Protein AF-A0A349B692-F1 (afdb_monomer_lite)

Radius of gyration: 22.1 Å; chains: 1; bounding box: 43×27×71 Å

Structure (mmCIF, N/CA/C/O backbone):
data_AF-A0A349B692-F1
#
_entry.id   AF-A0A349B692-F1
#
loop_
_atom_site.group_PDB
_atom_site.id
_atom_site.type_symbol
_atom_site.label_atom_id
_atom_site.label_alt_id
_atom_site.label_comp_id
_atom_site.label_asym_id
_atom_site.label_entity_id
_atom_site.label_seq_id
_atom_site.pdbx_PDB_ins_code
_atom_site.Cartn_x
_atom_site.Cartn_y
_atom_site.Cartn_z
_atom_site.occupancy
_atom_site.B_iso_or_equiv
_atom_site.auth_seq_id
_atom_site.auth_comp_id
_atom_site.auth_asym_id
_atom_site.auth_atom_id
_atom_site.pdbx_PDB_model_num
ATOM 1 N N . MET A 1 1 ? 22.675 -15.404 -29.780 1.00 57.06 1 MET A N 1
ATOM 2 C CA . MET A 1 1 ? 21.502 -14.742 -29.157 1.00 57.06 1 MET A CA 1
ATOM 3 C C . MET A 1 1 ? 21.475 -13.277 -29.565 1.00 57.06 1 MET A C 1
ATOM 5 O O . MET A 1 1 ? 22.420 -12.558 -29.254 1.00 57.06 1 MET A O 1
ATOM 9 N N . SER A 1 2 ? 20.458 -12.853 -30.324 1.00 70.12 2 SER A N 1
ATOM 10 C CA . SER A 1 2 ? 20.384 -11.491 -30.871 1.00 70.12 2 SER A CA 1
ATOM 11 C C . SER A 1 2 ? 20.064 -10.458 -29.782 1.00 70.12 2 SER A C 1
ATOM 13 O O . SER A 1 2 ? 19.402 -10.764 -28.793 1.00 70.12 2 SER A O 1
ATOM 15 N N . ARG A 1 3 ? 20.550 -9.221 -29.951 1.00 67.19 3 ARG A N 1
ATOM 16 C CA . ARG A 1 3 ? 20.403 -8.117 -28.978 1.00 67.19 3 ARG A CA 1
ATOM 17 C C . ARG A 1 3 ? 18.936 -7.814 -28.631 1.00 67.19 3 ARG A C 1
ATOM 19 O O . ARG A 1 3 ? 18.650 -7.450 -27.496 1.00 67.19 3 ARG A O 1
ATOM 26 N N . LEU A 1 4 ? 18.021 -8.077 -29.567 1.00 75.81 4 LEU A N 1
ATOM 27 C CA . LEU A 1 4 ? 16.570 -7.993 -29.381 1.00 75.81 4 LEU A CA 1
ATOM 28 C C . LEU A 1 4 ? 16.064 -8.923 -28.263 1.00 75.81 4 LEU A C 1
ATOM 30 O O . LEU A 1 4 ? 15.293 -8.494 -27.413 1.00 75.81 4 LEU A O 1
ATOM 34 N N . HIS A 1 5 ? 16.561 -10.165 -28.200 1.00 77.81 5 HIS A N 1
ATOM 35 C CA . HIS A 1 5 ? 16.164 -11.118 -27.157 1.00 77.81 5 HIS A CA 1
ATOM 36 C C . HIS A 1 5 ? 16.582 -10.644 -25.759 1.00 77.81 5 HIS A C 1
ATOM 38 O O . HIS A 1 5 ? 15.854 -10.859 -24.797 1.00 77.81 5 HIS A O 1
ATOM 44 N N . ARG A 1 6 ? 17.731 -9.959 -25.639 1.00 77.00 6 ARG A N 1
ATOM 45 C CA . ARG A 1 6 ? 18.193 -9.398 -24.358 1.00 77.00 6 ARG A CA 1
ATOM 46 C C . ARG A 1 6 ? 17.335 -8.215 -23.908 1.00 77.00 6 ARG A C 1
ATOM 48 O O . ARG A 1 6 ? 17.011 -8.133 -22.730 1.00 77.00 6 ARG A O 1
ATOM 55 N N . ALA A 1 7 ? 16.949 -7.336 -24.834 1.00 74.81 7 ALA A N 1
ATOM 56 C CA . ALA A 1 7 ? 16.085 -6.195 -24.532 1.00 74.81 7 ALA A CA 1
ATOM 57 C C . ALA A 1 7 ? 14.679 -6.641 -24.093 1.00 74.81 7 ALA A C 1
ATOM 59 O O . ALA A 1 7 ? 14.174 -6.169 -23.079 1.00 74.81 7 ALA A O 1
ATOM 60 N N . VAL A 1 8 ? 14.085 -7.609 -24.802 1.00 79.56 8 VAL A N 1
ATOM 61 C CA . VAL A 1 8 ? 12.774 -8.177 -24.444 1.00 79.56 8 VAL A CA 1
ATOM 62 C C . VAL A 1 8 ? 12.832 -8.891 -23.092 1.00 79.56 8 VAL A C 1
ATOM 64 O O . VAL A 1 8 ? 11.965 -8.672 -22.252 1.00 79.56 8 VAL A O 1
ATOM 67 N N . ALA A 1 9 ? 13.876 -9.686 -22.837 1.00 80.06 9 ALA A N 1
ATOM 68 C CA . ALA A 1 9 ? 14.049 -10.353 -21.547 1.00 80.06 9 ALA A CA 1
ATOM 69 C C . ALA A 1 9 ? 14.189 -9.355 -20.384 1.00 80.06 9 ALA A C 1
ATOM 71 O O . ALA A 1 9 ? 13.587 -9.558 -19.333 1.00 80.06 9 ALA A O 1
ATOM 72 N N . ALA A 1 10 ? 14.933 -8.260 -20.574 1.00 77.50 10 ALA A N 1
ATOM 73 C CA . ALA A 1 10 ? 15.087 -7.219 -19.559 1.00 77.50 10 ALA A CA 1
ATOM 74 C C . ALA A 1 10 ? 13.771 -6.476 -19.279 1.00 77.50 10 ALA A C 1
ATOM 76 O O . ALA A 1 10 ? 13.444 -6.230 -18.120 1.00 77.50 10 ALA A O 1
ATOM 77 N N . ALA A 1 11 ? 12.995 -6.165 -20.321 1.00 77.06 11 ALA A N 1
ATOM 78 C CA . ALA A 1 11 ? 11.687 -5.533 -20.170 1.00 77.06 11 ALA A CA 1
ATOM 79 C C . ALA A 1 11 ? 10.699 -6.443 -19.422 1.00 77.06 11 ALA A C 1
ATOM 81 O O . ALA A 1 11 ? 10.034 -5.994 -18.492 1.00 77.06 11 ALA A O 1
ATOM 82 N N . LEU A 1 12 ? 10.648 -7.732 -19.773 1.00 83.12 12 LEU A N 1
ATOM 83 C CA . LEU A 1 12 ? 9.812 -8.712 -19.075 1.00 83.12 12 LEU A CA 1
ATOM 84 C C . LEU A 1 12 ? 10.226 -8.872 -17.610 1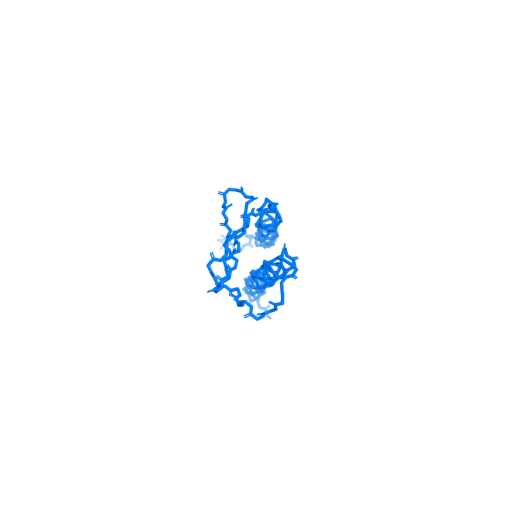.00 83.12 12 LEU A C 1
ATOM 86 O O . LEU A 1 12 ? 9.365 -8.878 -16.734 1.00 83.12 12 LEU A O 1
ATOM 90 N N . LEU A 1 13 ? 11.531 -8.942 -17.330 1.00 82.19 13 LEU A N 1
ATOM 91 C CA . LEU A 1 13 ? 12.041 -9.005 -15.962 1.00 82.19 13 LEU A CA 1
ATOM 92 C C . LEU A 1 13 ? 11.628 -7.765 -15.157 1.00 82.19 13 LEU A C 1
ATOM 94 O O . LEU A 1 13 ? 11.182 -7.902 -14.022 1.00 82.19 13 LEU A O 1
ATOM 98 N N . ALA A 1 14 ? 11.729 -6.569 -15.744 1.00 78.50 14 ALA A N 1
ATOM 99 C CA . ALA A 1 14 ? 11.316 -5.330 -15.091 1.00 78.50 14 ALA A CA 1
ATOM 100 C C . ALA A 1 14 ? 9.818 -5.339 -14.753 1.00 78.50 14 ALA A C 1
ATOM 102 O O . ALA A 1 14 ? 9.453 -5.019 -13.626 1.00 78.50 14 ALA A O 1
ATOM 103 N N . VAL A 1 15 ? 8.962 -5.779 -15.683 1.00 80.69 15 VAL A N 1
ATOM 104 C CA . VAL A 1 15 ? 7.515 -5.905 -15.440 1.00 80.69 15 VAL A CA 1
ATOM 105 C C . VAL A 1 15 ? 7.229 -6.898 -14.314 1.00 80.69 15 VAL A C 1
ATOM 107 O O . VAL A 1 15 ? 6.473 -6.577 -13.401 1.00 80.69 15 VAL A O 1
ATOM 110 N N . VAL A 1 16 ? 7.856 -8.078 -14.330 1.00 85.19 16 VAL A N 1
ATOM 111 C CA . VAL A 1 16 ? 7.669 -9.097 -13.283 1.00 85.19 16 VAL A CA 1
ATOM 112 C C . VAL A 1 16 ? 8.110 -8.572 -11.916 1.00 85.19 16 VAL A C 1
ATOM 114 O O . VAL A 1 16 ? 7.387 -8.742 -10.937 1.00 85.19 16 VAL A O 1
ATOM 117 N N . LEU A 1 17 ? 9.257 -7.892 -11.844 1.00 80.38 17 LEU A N 1
ATOM 118 C CA . LEU A 1 17 ? 9.752 -7.297 -10.603 1.00 80.38 17 LEU A CA 1
ATOM 119 C C . LEU A 1 17 ? 8.842 -6.173 -10.102 1.00 80.38 17 LEU A C 1
ATOM 121 O O . LEU A 1 17 ? 8.591 -6.095 -8.902 1.00 80.38 17 LEU A O 1
ATOM 125 N N . SER A 1 18 ? 8.310 -5.336 -10.996 1.00 78.56 18 SER A N 1
ATOM 126 C CA . SER A 1 18 ? 7.340 -4.302 -10.630 1.00 78.56 18 SER A CA 1
ATOM 127 C C . SER A 1 18 ? 6.056 -4.909 -10.070 1.00 78.56 18 SER A C 1
ATOM 129 O O . SER A 1 18 ? 5.607 -4.479 -9.013 1.00 78.56 18 SER A O 1
ATOM 131 N N . VAL A 1 19 ? 5.504 -5.942 -10.714 1.00 84.19 19 VAL A N 1
ATOM 132 C CA . VAL A 1 19 ? 4.306 -6.637 -10.218 1.00 84.19 19 VAL A CA 1
ATOM 133 C C . VAL A 1 19 ? 4.577 -7.282 -8.860 1.00 84.19 19 VAL A C 1
ATOM 135 O O . VAL A 1 19 ? 3.791 -7.099 -7.934 1.00 84.19 19 VAL A O 1
ATOM 138 N N . ALA A 1 20 ? 5.705 -7.979 -8.701 1.00 84.06 20 ALA A N 1
ATOM 139 C CA . ALA A 1 20 ? 6.084 -8.587 -7.428 1.00 84.06 20 ALA A CA 1
ATOM 140 C C . ALA A 1 20 ? 6.230 -7.537 -6.313 1.00 84.06 20 ALA A C 1
ATOM 142 O O . ALA A 1 20 ? 5.712 -7.731 -5.215 1.00 84.06 20 ALA A O 1
ATOM 143 N N . ALA A 1 21 ? 6.867 -6.398 -6.604 1.00 80.12 21 ALA A N 1
ATOM 144 C CA . ALA A 1 21 ? 6.994 -5.292 -5.661 1.00 80.12 21 ALA A CA 1
ATOM 145 C C . ALA A 1 21 ? 5.626 -4.708 -5.277 1.00 80.12 21 ALA A C 1
ATOM 147 O O . ALA A 1 21 ? 5.383 -4.462 -4.097 1.00 80.12 21 ALA A O 1
ATOM 148 N N . SER A 1 22 ? 4.710 -4.539 -6.237 1.00 81.88 22 SER A N 1
ATOM 149 C CA . SER A 1 22 ? 3.344 -4.083 -5.961 1.00 81.88 22 SER A CA 1
ATOM 150 C C . SER A 1 22 ? 2.565 -5.073 -5.094 1.00 81.88 22 SER A C 1
ATOM 152 O O . SER A 1 22 ? 1.867 -4.647 -4.180 1.00 81.88 22 SER A O 1
ATOM 154 N N . VAL A 1 23 ? 2.704 -6.382 -5.326 1.00 85.06 23 VAL A N 1
ATOM 155 C CA . VAL A 1 23 ? 2.043 -7.409 -4.503 1.00 85.06 23 VAL A CA 1
ATOM 156 C C . VAL A 1 23 ? 2.560 -7.371 -3.068 1.00 85.06 23 VAL A C 1
ATOM 158 O O . VAL A 1 23 ? 1.758 -7.308 -2.142 1.00 85.06 23 VAL A O 1
ATOM 161 N N . VAL A 1 24 ? 3.883 -7.346 -2.871 1.00 85.50 24 VAL A N 1
ATOM 162 C CA . VAL A 1 24 ? 4.482 -7.235 -1.528 1.00 85.50 24 VAL A CA 1
ATOM 163 C C . VAL A 1 24 ? 4.021 -5.954 -0.834 1.00 85.50 24 VAL A C 1
ATOM 165 O O . VAL A 1 24 ? 3.708 -5.977 0.354 1.00 85.50 24 VAL A O 1
ATOM 168 N N . TRP A 1 25 ? 3.925 -4.853 -1.579 1.00 84.06 25 TRP A N 1
ATOM 169 C CA . TRP A 1 25 ? 3.452 -3.574 -1.064 1.00 84.06 25 TRP A CA 1
ATOM 170 C C . TRP A 1 25 ? 1.985 -3.628 -0.600 1.00 84.06 25 TRP A C 1
ATOM 172 O O . TRP A 1 25 ? 1.695 -3.227 0.525 1.00 84.06 25 TRP A O 1
ATOM 182 N N . VAL A 1 26 ? 1.070 -4.174 -1.412 1.00 83.44 26 VAL A N 1
ATOM 183 C CA . VAL A 1 26 ? -0.357 -4.306 -1.051 1.00 83.44 26 VAL A CA 1
ATOM 184 C C . VAL A 1 26 ? -0.547 -5.252 0.135 1.00 83.44 26 VAL A C 1
ATOM 186 O O . VAL A 1 26 ? -1.256 -4.913 1.079 1.00 83.44 26 VAL A O 1
ATOM 189 N N . VAL A 1 27 ? 0.100 -6.421 0.109 1.00 87.25 27 VAL A N 1
ATOM 190 C CA . VAL A 1 27 ? -0.025 -7.428 1.176 1.00 87.25 27 VAL A CA 1
ATOM 191 C C . VAL A 1 27 ? 0.546 -6.897 2.487 1.00 87.25 27 VAL A C 1
ATOM 193 O O . VAL A 1 27 ? -0.104 -7.004 3.523 1.00 87.25 27 VAL A O 1
ATOM 196 N N . GLY A 1 28 ? 1.724 -6.270 2.446 1.00 86.12 28 GLY A N 1
ATOM 197 C CA . GLY A 1 28 ? 2.325 -5.668 3.631 1.00 86.12 28 GLY A CA 1
ATOM 198 C C . GLY A 1 28 ? 1.450 -4.568 4.236 1.00 86.12 28 GLY A C 1
ATOM 199 O O . GLY A 1 28 ? 1.371 -4.464 5.457 1.00 86.12 28 GLY A O 1
ATOM 200 N N . LEU A 1 29 ? 0.772 -3.769 3.400 1.00 85.81 29 LEU A N 1
ATOM 201 C CA . LEU A 1 29 ? -0.056 -2.665 3.879 1.00 85.81 29 LEU A CA 1
ATOM 202 C C . LEU A 1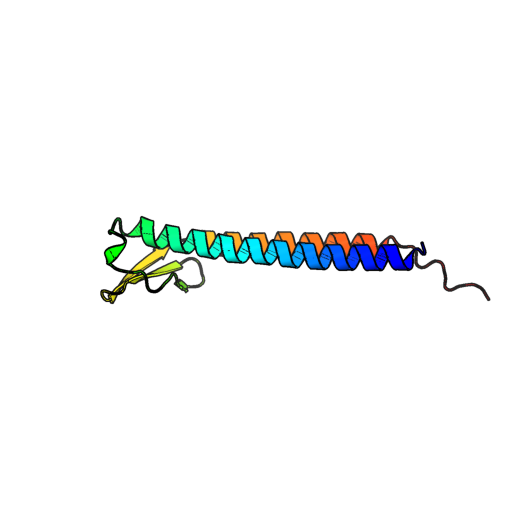 29 ? -1.319 -3.206 4.542 1.00 85.81 29 LEU A C 1
ATOM 204 O O . LEU A 1 29 ? -1.723 -2.699 5.583 1.00 85.81 29 LEU A O 1
ATOM 208 N N . GLY A 1 30 ? -1.908 -4.250 3.954 1.00 84.69 30 GLY A N 1
ATOM 209 C CA . GLY A 1 30 ? -3.032 -4.972 4.541 1.00 84.69 30 GLY A CA 1
ATOM 210 C C . GLY A 1 30 ? -2.686 -5.517 5.924 1.00 84.69 30 GLY A C 1
ATOM 211 O O . GLY A 1 30 ? -3.379 -5.198 6.881 1.00 84.69 30 GLY A O 1
ATOM 212 N N . GLN A 1 31 ? -1.565 -6.234 6.046 1.00 86.56 31 GLN A N 1
ATOM 213 C CA . GLN A 1 31 ? -1.104 -6.794 7.323 1.00 86.56 31 GLN A CA 1
ATOM 214 C C . GLN A 1 31 ? -0.826 -5.707 8.367 1.00 86.56 31 GLN A C 1
ATOM 216 O O . GLN A 1 31 ? -1.266 -5.820 9.505 1.00 86.56 31 GLN A O 1
ATOM 221 N N . TYR A 1 32 ? -0.166 -4.613 7.972 1.00 86.69 32 TYR A N 1
ATOM 222 C CA . TYR A 1 32 ? 0.052 -3.470 8.858 1.00 86.69 32 TYR A CA 1
ATOM 223 C C . TYR A 1 32 ? -1.266 -2.895 9.393 1.00 86.69 32 TYR A C 1
ATOM 225 O O . TYR A 1 32 ? -1.388 -2.618 10.584 1.00 86.69 32 TYR A O 1
ATOM 233 N N . LEU A 1 33 ? -2.252 -2.706 8.515 1.00 86.31 33 LEU A N 1
ATOM 234 C CA . LEU A 1 33 ? -3.548 -2.144 8.879 1.00 86.31 33 LEU A CA 1
ATOM 235 C C . LEU A 1 33 ? -4.382 -3.104 9.742 1.00 86.31 33 LEU A C 1
ATOM 237 O O . LEU A 1 33 ? -5.077 -2.655 10.653 1.00 86.31 33 LEU A O 1
ATOM 241 N N . GLU A 1 34 ? -4.305 -4.408 9.479 1.00 83.44 34 GLU A N 1
ATOM 242 C CA . GLU A 1 34 ? -4.918 -5.441 10.317 1.00 83.44 34 GLU A CA 1
ATOM 243 C C . GLU A 1 34 ? -4.313 -5.419 11.726 1.00 83.44 34 GLU A C 1
ATOM 245 O O . GLU A 1 34 ? -5.047 -5.235 12.700 1.00 83.44 34 GLU A O 1
ATOM 250 N N . ASP A 1 35 ? -2.983 -5.489 11.840 1.00 84.19 35 ASP A N 1
ATOM 251 C CA . ASP A 1 35 ? -2.264 -5.415 13.118 1.00 84.19 35 ASP A CA 1
ATOM 252 C C . ASP A 1 35 ? -2.551 -4.104 13.864 1.00 84.19 35 ASP A C 1
ATOM 254 O O . ASP A 1 35 ? -2.727 -4.090 15.087 1.00 84.19 35 ASP A O 1
ATOM 258 N N . TYR A 1 36 ? -2.655 -2.987 13.140 1.00 83.69 36 TYR A N 1
ATOM 259 C CA . TYR A 1 36 ? -3.018 -1.692 13.710 1.00 83.69 36 TYR A CA 1
ATOM 260 C C . TYR A 1 36 ? -4.412 -1.725 14.351 1.00 83.69 36 TYR A C 1
ATOM 262 O O . TYR A 1 36 ? -4.596 -1.285 15.490 1.00 83.69 36 TYR A O 1
ATOM 270 N N . CYS A 1 37 ? -5.403 -2.289 13.656 1.00 81.69 37 CYS A N 1
ATOM 271 C CA . CYS A 1 37 ? -6.749 -2.415 14.202 1.00 81.69 37 CYS A CA 1
ATOM 272 C C . CYS A 1 37 ? -6.802 -3.372 15.400 1.00 81.69 37 CYS A C 1
ATOM 274 O O . CYS A 1 37 ? -7.512 -3.075 16.361 1.00 81.69 37 CYS A O 1
ATOM 276 N N . PHE A 1 38 ? -6.032 -4.463 15.410 1.00 79.56 38 PHE A N 1
ATOM 277 C CA . PHE A 1 38 ? -5.964 -5.355 16.574 1.00 79.56 38 PHE A CA 1
ATOM 278 C C . PHE A 1 38 ? -5.306 -4.690 17.790 1.00 79.56 38 PHE A C 1
ATOM 280 O O . PHE A 1 38 ? -5.812 -4.781 18.908 1.00 79.56 38 PHE A O 1
ATOM 287 N N . THR A 1 39 ? -4.207 -3.966 17.582 1.00 77.50 39 THR A N 1
ATOM 288 C CA . THR A 1 39 ? -3.445 -3.338 18.675 1.00 77.50 39 THR A CA 1
ATOM 289 C C . THR A 1 39 ? -4.112 -2.089 19.251 1.00 77.50 39 THR A C 1
ATOM 291 O O . THR A 1 39 ? -3.942 -1.802 20.435 1.00 77.50 39 THR A O 1
ATOM 294 N N . SER A 1 40 ? -4.906 -1.357 18.462 1.00 72.50 40 SER A N 1
ATOM 295 C CA . SER A 1 40 ? -5.491 -0.076 18.888 1.00 72.50 40 SER A CA 1
ATOM 296 C C . SER A 1 40 ? -6.544 -0.168 20.001 1.00 72.50 40 SER A C 1
ATOM 298 O O . SER A 1 40 ? -6.741 0.810 20.721 1.00 72.50 40 SER A O 1
ATOM 300 N N . VAL A 1 41 ? -7.214 -1.314 20.168 1.00 64.56 41 VAL A N 1
ATOM 301 C CA . VAL A 1 41 ? -8.325 -1.462 21.134 1.00 64.56 41 VAL A CA 1
ATOM 302 C C . VAL A 1 41 ? -7.933 -2.254 22.372 1.0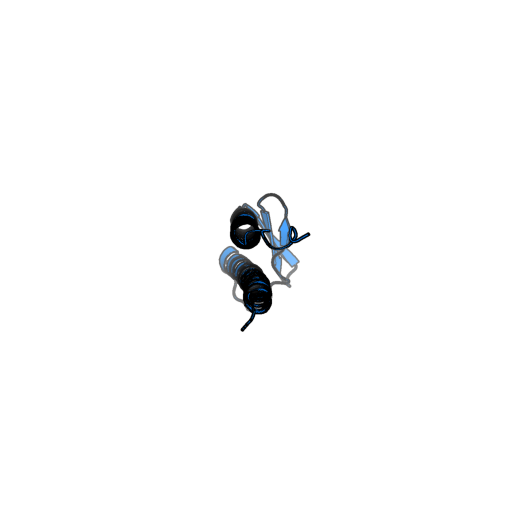0 64.56 41 VAL A C 1
ATOM 304 O O . VAL A 1 41 ? -8.682 -2.263 23.345 1.00 64.56 41 VAL A O 1
ATOM 307 N N . GLY A 1 42 ? -6.798 -2.961 22.336 1.00 60.06 42 GLY A N 1
ATOM 308 C CA . GLY A 1 42 ? -6.440 -3.924 23.380 1.00 60.06 42 GLY A CA 1
ATOM 309 C C . GLY A 1 42 ? -7.550 -4.946 23.666 1.00 60.06 42 GLY A C 1
ATOM 310 O O . GLY A 1 42 ? -7.615 -5.469 24.775 1.00 60.06 42 GLY A O 1
ATOM 311 N N . ARG A 1 43 ? -8.463 -5.172 22.708 1.00 59.03 43 ARG A N 1
ATOM 312 C CA . ARG A 1 43 ? -9.570 -6.123 22.825 1.00 59.03 43 ARG A CA 1
ATOM 313 C C . ARG A 1 43 ? -9.167 -7.451 22.218 1.00 59.03 43 ARG A C 1
ATOM 315 O O . ARG A 1 43 ? -8.547 -7.491 21.157 1.00 59.03 43 ARG A O 1
ATOM 322 N N . ASP A 1 44 ? -9.588 -8.513 22.891 1.00 55.22 44 ASP A N 1
ATOM 323 C CA . ASP A 1 44 ? -9.437 -9.873 22.410 1.00 55.22 44 ASP A CA 1
ATOM 324 C C . ASP A 1 44 ? -10.101 -10.049 21.039 1.00 55.22 44 ASP A C 1
ATOM 326 O O . ASP A 1 44 ? -11.130 -9.448 20.715 1.00 55.22 44 ASP A O 1
ATOM 330 N N . ILE A 1 45 ? -9.475 -10.908 20.237 1.00 54.75 45 ILE A N 1
ATOM 331 C CA . ILE A 1 45 ? -9.765 -11.232 18.830 1.00 54.75 45 ILE A CA 1
ATOM 332 C C . ILE A 1 45 ? -11.243 -11.642 18.611 1.00 54.75 45 ILE A C 1
ATOM 334 O O . ILE A 1 45 ? -11.742 -11.626 17.486 1.00 54.75 45 ILE A O 1
ATOM 338 N N . GLU A 1 46 ? -11.969 -11.948 19.688 1.00 56.00 46 GLU A N 1
ATOM 339 C CA . GLU A 1 46 ? -13.367 -12.381 19.709 1.00 56.00 46 GLU A CA 1
ATOM 340 C C . GLU A 1 46 ? -14.358 -11.367 19.121 1.00 56.00 46 GLU A C 1
ATOM 342 O O . GLU A 1 46 ? -15.389 -11.776 18.592 1.00 56.00 46 GLU A O 1
ATOM 347 N N . ALA A 1 47 ? -14.059 -10.062 19.156 1.00 59.34 47 ALA A N 1
ATOM 348 C CA . ALA A 1 47 ? -14.980 -9.056 18.617 1.00 59.34 47 ALA A CA 1
ATOM 349 C C . ALA A 1 47 ? -15.075 -9.066 17.079 1.00 59.34 47 ALA A C 1
ATOM 351 O O . ALA A 1 47 ? -16.035 -8.513 16.547 1.00 59.34 47 ALA A O 1
ATOM 352 N N . GLY A 1 48 ? -14.113 -9.684 16.376 1.00 61.94 48 GLY A N 1
ATOM 353 C CA . GLY A 1 48 ? -14.074 -9.759 14.913 1.00 61.94 48 GLY A CA 1
ATOM 354 C C . GLY A 1 48 ? -14.027 -8.379 14.243 1.00 61.94 48 GLY A C 1
ATOM 355 O O . GLY A 1 48 ? -15.028 -7.674 14.155 1.00 61.94 48 GLY A O 1
ATOM 356 N N . SER A 1 49 ? -12.865 -7.972 13.735 1.00 72.69 49 SER A N 1
ATOM 357 C CA . SER A 1 49 ? -12.769 -6.764 12.902 1.00 72.69 49 SER A CA 1
ATOM 358 C C . SER A 1 49 ? -13.448 -7.010 11.550 1.00 72.69 49 SER A C 1
ATOM 360 O O . SER A 1 49 ? -13.158 -8.011 10.895 1.00 72.69 49 SER A O 1
ATOM 362 N N . THR A 1 50 ? -14.322 -6.102 11.107 1.00 76.00 50 THR A N 1
ATOM 363 C CA . THR A 1 50 ? -14.854 -6.104 9.729 1.00 76.00 50 THR A CA 1
ATOM 364 C C . THR A 1 50 ? -13.855 -5.540 8.719 1.00 76.00 50 THR A C 1
ATOM 366 O O . THR A 1 50 ? -14.091 -5.610 7.513 1.00 76.00 50 THR A O 1
ATOM 369 N N . GLY A 1 51 ? -12.712 -5.044 9.198 1.00 73.62 51 GLY A N 1
ATOM 370 C CA . GLY A 1 51 ? -11.559 -4.681 8.389 1.00 73.62 51 GLY A CA 1
ATOM 371 C C . GLY A 1 51 ? -11.173 -3.201 8.494 1.00 73.62 51 GLY A C 1
ATOM 372 O O . GLY A 1 51 ? -11.994 -2.340 8.837 1.00 73.62 51 GLY A O 1
ATOM 373 N N . PRO A 1 52 ? -9.904 -2.882 8.194 1.00 84.06 52 PRO A N 1
ATOM 374 C CA . PRO A 1 52 ? -9.403 -1.518 8.231 1.00 84.06 52 PRO A CA 1
ATOM 375 C C . PRO A 1 52 ? -9.929 -0.688 7.055 1.00 84.06 52 PRO A C 1
ATOM 377 O O . PRO A 1 52 ? -9.855 -1.094 5.897 1.00 84.06 52 PRO A O 1
ATOM 380 N N . HIS A 1 53 ? -10.388 0.525 7.348 1.00 86.75 53 HIS A N 1
ATOM 381 C CA . HIS A 1 53 ? -10.786 1.524 6.364 1.00 86.75 53 HIS A CA 1
ATOM 382 C C . HIS A 1 53 ? -9.844 2.725 6.437 1.00 86.75 53 HIS A C 1
ATOM 384 O O . HIS A 1 53 ? -9.651 3.327 7.493 1.00 86.75 53 HIS A O 1
ATOM 390 N N . VAL A 1 54 ? -9.248 3.092 5.304 1.00 85.00 54 VAL A N 1
ATOM 391 C CA . VAL A 1 54 ? -8.353 4.252 5.218 1.00 85.00 54 VAL A CA 1
ATOM 392 C C . VAL A 1 54 ? -9.156 5.473 4.780 1.00 85.00 54 VAL A C 1
ATOM 394 O O . VAL A 1 54 ? -9.562 5.591 3.626 1.00 85.00 54 VAL A O 1
ATOM 397 N N . ASP A 1 55 ? -9.345 6.407 5.706 1.00 86.88 55 ASP A N 1
ATOM 398 C CA . ASP A 1 55 ? -9.943 7.713 5.458 1.00 86.88 55 ASP A CA 1
ATOM 399 C C . ASP A 1 55 ? -8.836 8.696 5.039 1.00 86.88 55 ASP A C 1
ATOM 401 O O . ASP A 1 55 ? -8.079 9.225 5.863 1.00 86.88 55 ASP A O 1
ATOM 405 N N . TRP A 1 56 ? -8.723 8.952 3.735 1.00 78.25 56 TRP A N 1
ATOM 406 C CA . TRP A 1 56 ? -7.766 9.930 3.210 1.00 78.25 56 TRP A CA 1
ATOM 407 C C . TRP A 1 56 ? -8.166 11.367 3.609 1.00 78.25 56 TRP A C 1
ATOM 409 O O . TRP A 1 56 ? -9.334 11.723 3.439 1.00 78.25 56 TRP A O 1
ATOM 419 N N . PRO A 1 57 ? -7.238 12.247 4.047 1.00 75.00 57 PRO A N 1
ATOM 420 C CA . PRO A 1 57 ? -5.847 12.017 4.451 1.00 75.00 57 PRO A CA 1
ATOM 421 C C . PRO A 1 57 ? -5.668 11.604 5.914 1.00 75.00 57 PRO A C 1
ATOM 423 O O . PRO A 1 57 ? -6.060 12.324 6.831 1.00 75.00 57 PRO A O 1
ATOM 426 N N . GLY A 1 58 ? -4.908 10.528 6.129 1.00 82.56 58 GLY A N 1
ATOM 427 C CA . GLY A 1 58 ? -4.210 10.299 7.396 1.00 82.56 58 GLY A CA 1
ATOM 428 C C . GLY A 1 58 ? -5.072 9.810 8.553 1.00 82.56 58 GLY A C 1
ATOM 429 O O . GLY A 1 58 ? -4.713 10.037 9.710 1.00 82.56 58 GLY A O 1
ATOM 430 N N . HIS A 1 59 ? -6.207 9.181 8.266 1.00 87.00 59 HIS A N 1
ATOM 431 C CA . HIS A 1 59 ? -7.011 8.512 9.272 1.00 87.00 59 HIS A CA 1
ATOM 432 C C . HIS A 1 59 ? -7.197 7.040 8.924 1.00 87.00 59 HIS A C 1
ATOM 434 O O . HIS A 1 59 ? -7.440 6.685 7.773 1.00 87.00 59 HIS A O 1
ATOM 440 N N . VAL A 1 60 ? -7.114 6.196 9.946 1.00 88.00 60 VAL A N 1
ATOM 441 C CA . VAL A 1 60 ? -7.478 4.784 9.867 1.00 88.00 60 VAL A CA 1
ATOM 442 C C . VAL A 1 60 ? -8.682 4.582 10.770 1.00 88.00 60 VAL A C 1
ATOM 444 O O . VAL A 1 60 ? -8.690 5.001 11.932 1.00 88.00 60 VAL A O 1
ATOM 447 N N . ARG A 1 61 ? -9.723 3.992 10.196 1.00 88.56 61 ARG A N 1
ATOM 448 C CA . ARG A 1 61 ? -10.963 3.632 10.860 1.00 88.56 61 ARG A CA 1
ATOM 449 C C . ARG A 1 61 ? -11.043 2.115 10.948 1.00 88.56 61 ARG A C 1
ATOM 451 O O . ARG A 1 61 ? -10.888 1.433 9.942 1.00 88.56 61 ARG A O 1
ATOM 458 N N . CYS A 1 62 ? -11.293 1.608 12.143 1.00 87.31 62 CYS A N 1
ATOM 459 C CA . CYS A 1 62 ? -11.494 0.191 12.405 1.00 87.31 62 CYS A CA 1
ATOM 460 C C . CYS A 1 62 ? -12.935 -0.008 12.868 1.00 87.31 62 CYS A C 1
ATOM 462 O O . CYS A 1 62 ? -13.370 0.642 13.824 1.00 87.31 62 CYS A O 1
ATOM 464 N N . GLU A 1 63 ? -13.662 -0.876 12.174 1.00 87.25 63 GLU A N 1
ATOM 465 C CA . GLU A 1 63 ? -15.021 -1.284 12.524 1.00 87.25 63 GLU A CA 1
ATOM 466 C C . GLU A 1 63 ? -14.981 -2.716 13.072 1.00 87.25 63 GLU A C 1
ATOM 468 O O . GLU A 1 63 ? -14.242 -3.568 12.571 1.00 87.25 63 GLU A O 1
ATOM 473 N N . TYR A 1 64 ? -15.741 -2.966 14.136 1.00 83.12 64 TYR A N 1
ATOM 474 C CA . TYR A 1 64 ? -15.805 -4.261 14.817 1.00 83.12 64 TYR A CA 1
ATOM 475 C C . TYR A 1 64 ? -17.224 -4.826 14.745 1.00 83.12 64 TYR A C 1
ATOM 477 O O . TYR A 1 64 ? -18.197 -4.079 14.617 1.00 83.12 64 TYR A O 1
ATOM 485 N N . GLY A 1 65 ? -17.357 -6.151 14.849 1.00 80.69 65 GLY A N 1
ATOM 486 C CA . GLY A 1 65 ? -18.634 -6.858 14.719 1.00 80.69 65 GLY A CA 1
ATOM 487 C C . GLY A 1 65 ? -19.694 -6.470 15.756 1.00 80.69 65 GLY A C 1
ATOM 488 O O . GLY A 1 65 ? -20.881 -6.690 15.532 1.00 80.69 65 GLY A O 1
ATOM 489 N N . ASP A 1 66 ? -19.290 -5.842 16.861 1.00 82.62 66 ASP A N 1
ATOM 490 C CA . ASP A 1 66 ? -20.187 -5.293 17.883 1.00 82.62 66 ASP A CA 1
ATOM 491 C C . ASP A 1 66 ? -20.705 -3.874 17.562 1.00 82.62 66 ASP A C 1
ATOM 493 O O . ASP A 1 66 ? -21.432 -3.283 18.361 1.00 82.62 66 ASP A O 1
ATOM 497 N N . GLY A 1 67 ? -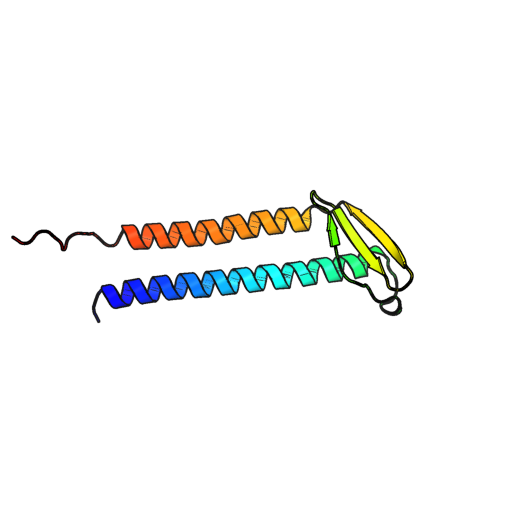20.337 -3.315 16.404 1.00 81.38 67 GLY A N 1
ATOM 498 C CA . GLY A 1 67 ? -20.686 -1.959 15.976 1.00 81.38 67 GLY A CA 1
ATOM 499 C C . GLY A 1 67 ? -19.760 -0.867 16.520 1.00 81.38 67 GLY A C 1
ATOM 500 O O . GLY A 1 67 ? -19.953 0.310 16.207 1.00 81.38 67 GLY A O 1
ATOM 501 N N . THR A 1 68 ? -18.737 -1.216 17.307 1.00 83.31 68 THR A N 1
ATOM 502 C CA . THR A 1 68 ? -17.727 -0.252 17.754 1.00 83.31 68 THR A CA 1
ATOM 503 C C . THR A 1 68 ? -16.940 0.263 16.550 1.00 83.31 68 THR A C 1
ATOM 505 O O . THR A 1 68 ? -16.510 -0.506 15.694 1.00 83.31 68 THR A O 1
ATOM 508 N N . THR A 1 69 ? -16.725 1.578 16.489 1.00 86.00 69 THR A N 1
ATOM 509 C CA . THR A 1 69 ? -15.882 2.214 15.469 1.00 86.00 69 THR A CA 1
ATOM 510 C C . THR A 1 69 ? -14.811 3.056 16.144 1.00 86.00 69 THR A C 1
ATOM 512 O O . THR A 1 69 ? -15.126 3.947 16.933 1.00 86.00 69 THR A O 1
ATOM 515 N N . ILE A 1 70 ? -13.547 2.805 15.812 1.00 84.69 70 ILE A N 1
ATOM 516 C CA . ILE A 1 70 ? -12.408 3.587 16.303 1.00 84.69 70 ILE A CA 1
ATOM 517 C C . ILE A 1 70 ? -11.763 4.288 15.125 1.00 84.69 70 ILE A C 1
ATOM 519 O O . ILE A 1 70 ? -11.499 3.677 14.095 1.00 84.69 70 ILE A O 1
ATOM 523 N N . ARG A 1 71 ? -11.508 5.587 15.281 1.00 87.94 71 ARG A N 1
ATOM 524 C CA . ARG A 1 71 ? -10.842 6.402 14.272 1.00 87.94 71 ARG A CA 1
ATOM 525 C C . ARG A 1 71 ? -9.608 7.034 14.877 1.00 87.94 71 ARG A C 1
ATOM 527 O O . ARG A 1 71 ? -9.715 7.924 15.717 1.00 87.94 71 ARG A O 1
ATOM 534 N N . ASN A 1 72 ? -8.453 6.628 14.376 1.00 85.44 72 ASN A N 1
ATOM 535 C CA . ASN A 1 72 ? -7.176 7.173 14.794 1.00 85.44 72 ASN A CA 1
ATOM 536 C C . ASN A 1 72 ? -6.520 7.931 13.650 1.00 85.44 72 ASN A C 1
ATOM 538 O O . ASN A 1 72 ? -6.782 7.693 12.469 1.00 85.44 72 ASN A O 1
ATOM 542 N N . ARG A 1 73 ? -5.689 8.907 14.009 1.00 87.56 73 ARG A N 1
ATOM 543 C CA . ARG A 1 73 ? -4.845 9.596 13.042 1.00 87.56 73 ARG A CA 1
ATOM 544 C C . ARG A 1 73 ? -3.594 8.757 12.830 1.00 87.56 73 ARG A C 1
ATOM 546 O O . ARG A 1 73 ? -2.828 8.566 13.769 1.00 87.56 73 ARG A O 1
ATOM 553 N N . ASP A 1 74 ? -3.391 8.309 11.602 1.00 85.69 74 ASP A N 1
ATOM 554 C CA . ASP A 1 74 ? -2.212 7.560 11.201 1.00 85.69 74 ASP A CA 1
ATOM 555 C C . ASP A 1 74 ? -1.824 7.918 9.761 1.00 85.69 74 ASP A C 1
ATOM 557 O O . ASP A 1 74 ? -2.628 7.868 8.830 1.00 85.69 74 ASP A O 1
ATOM 561 N N . LEU A 1 75 ? -0.571 8.337 9.600 1.00 85.94 75 LEU A N 1
ATOM 562 C CA . LEU A 1 75 ? 0.010 8.746 8.324 1.00 85.94 75 LEU A CA 1
ATOM 563 C C . LEU A 1 75 ? 0.810 7.617 7.668 1.00 85.94 75 LEU A C 1
ATOM 565 O O . LEU A 1 75 ? 1.244 7.789 6.527 1.00 85.94 75 LEU A O 1
ATOM 569 N N . ALA A 1 76 ? 1.004 6.477 8.339 1.00 85.25 76 ALA A N 1
ATOM 570 C CA . ALA A 1 76 ? 1.743 5.349 7.788 1.00 85.25 76 ALA A CA 1
ATOM 571 C C . ALA A 1 76 ? 1.173 4.850 6.445 1.00 85.25 76 ALA A C 1
ATOM 573 O O . ALA A 1 76 ? 1.975 4.672 5.525 1.00 85.25 76 ALA A O 1
ATOM 574 N N . PRO A 1 77 ? -0.159 4.749 6.229 1.00 84.12 77 PRO A N 1
ATOM 575 C CA . PRO A 1 77 ? -0.704 4.348 4.928 1.00 84.12 77 PRO A CA 1
ATOM 576 C C . PRO A 1 77 ? -0.374 5.345 3.810 1.00 84.12 77 PRO A C 1
ATOM 578 O O . PRO A 1 77 ? -0.059 4.961 2.680 1.00 84.12 77 PRO A O 1
ATOM 581 N N . ALA A 1 78 ? -0.388 6.644 4.126 1.00 83.75 78 ALA A N 1
ATOM 582 C CA . ALA A 1 78 ? -0.005 7.691 3.185 1.00 83.75 78 ALA A CA 1
ATOM 583 C C . ALA A 1 78 ? 1.494 7.618 2.853 1.00 83.75 78 ALA A C 1
ATOM 585 O O . ALA A 1 78 ? 1.866 7.651 1.679 1.00 83.75 78 ALA A O 1
ATOM 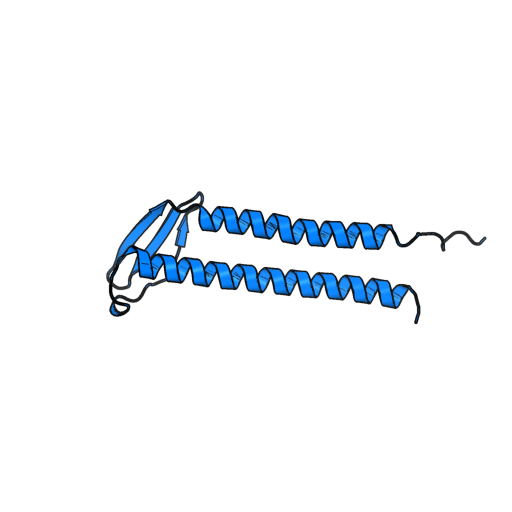586 N N . ALA A 1 79 ? 2.350 7.452 3.866 1.00 84.19 79 ALA A N 1
ATOM 587 C CA . ALA A 1 79 ? 3.791 7.297 3.688 1.00 84.19 79 ALA A CA 1
ATOM 588 C C . ALA A 1 79 ? 4.137 6.047 2.862 1.00 84.19 79 ALA A C 1
ATOM 590 O O . ALA A 1 79 ? 4.958 6.121 1.948 1.00 84.19 79 ALA A O 1
ATOM 591 N N . TRP A 1 80 ? 3.460 4.925 3.119 1.00 83.69 80 TRP A N 1
ATOM 592 C CA . TRP A 1 80 ? 3.588 3.701 2.331 1.00 83.69 80 TRP A CA 1
ATOM 593 C C . TRP A 1 80 ? 3.188 3.918 0.875 1.00 83.69 80 TRP A C 1
ATOM 595 O O . TRP A 1 80 ? 3.918 3.490 -0.016 1.00 83.69 80 TRP A O 1
ATOM 605 N N . THR A 1 81 ? 2.081 4.618 0.619 1.00 81.50 81 THR A N 1
ATOM 606 C CA . THR A 1 81 ? 1.613 4.924 -0.747 1.00 81.50 81 THR A CA 1
ATOM 607 C C . THR A 1 81 ? 2.631 5.758 -1.514 1.00 81.50 81 THR A C 1
ATOM 609 O O . THR A 1 81 ? 2.971 5.432 -2.652 1.00 81.50 81 THR A O 1
ATOM 612 N N . VAL A 1 82 ? 3.187 6.790 -0.874 1.00 84.50 82 VAL A N 1
ATOM 613 C CA . VAL A 1 82 ? 4.245 7.616 -1.471 1.00 84.50 82 VAL A CA 1
ATOM 614 C C . VAL A 1 82 ? 5.500 6.785 -1.744 1.00 84.50 82 VAL A C 1
ATOM 616 O O . VAL A 1 82 ? 6.055 6.866 -2.838 1.00 84.50 82 VAL A O 1
ATOM 619 N N . ALA A 1 83 ? 5.926 5.945 -0.797 1.00 82.50 83 ALA A N 1
ATOM 620 C CA . ALA A 1 83 ? 7.084 5.073 -0.976 1.00 82.50 83 ALA A CA 1
ATOM 621 C C . ALA A 1 83 ? 6.895 4.088 -2.146 1.00 82.50 83 ALA A C 1
ATOM 623 O O . ALA A 1 83 ? 7.797 3.940 -2.971 1.00 82.50 83 ALA A O 1
ATOM 624 N N . GLY A 1 84 ? 5.715 3.472 -2.272 1.00 80.88 84 GLY A N 1
ATOM 625 C CA . GLY A 1 84 ? 5.384 2.575 -3.385 1.00 80.88 84 GLY A CA 1
ATOM 626 C C . GLY A 1 84 ? 5.452 3.275 -4.746 1.00 80.88 84 GLY A C 1
ATOM 627 O O . GLY A 1 84 ? 6.019 2.733 -5.700 1.00 80.88 84 GLY A O 1
ATOM 628 N N . LEU A 1 85 ? 4.956 4.513 -4.823 1.00 81.50 85 LEU A N 1
ATOM 629 C CA . LEU A 1 85 ? 5.052 5.368 -6.010 1.00 81.50 85 LEU A CA 1
ATOM 630 C C . LEU A 1 85 ? 6.507 5.683 -6.382 1.00 81.50 85 LEU A C 1
ATOM 632 O O . LEU A 1 85 ? 6.884 5.548 -7.546 1.00 81.50 85 LEU A O 1
ATOM 636 N N . VAL A 1 86 ? 7.337 6.051 -5.402 1.00 83.31 86 VAL A N 1
ATOM 637 C CA . VAL A 1 86 ? 8.760 6.365 -5.616 1.00 83.31 86 VAL A CA 1
ATOM 638 C C . VAL A 1 86 ? 9.538 5.139 -6.095 1.00 83.31 86 VAL A C 1
ATOM 640 O O . VAL A 1 86 ? 10.305 5.242 -7.054 1.00 83.31 86 VAL A O 1
ATOM 643 N N . VAL A 1 87 ? 9.332 3.974 -5.475 1.00 80.19 87 VAL A N 1
ATOM 644 C CA . VAL A 1 87 ? 10.006 2.725 -5.869 1.00 80.19 87 VAL A CA 1
ATOM 645 C C . VAL A 1 87 ? 9.601 2.318 -7.283 1.00 80.19 87 VAL A C 1
ATOM 647 O O . VAL A 1 87 ? 10.464 2.083 -8.129 1.00 80.19 87 VAL A O 1
ATOM 650 N N . THR A 1 88 ? 8.299 2.302 -7.574 1.00 76.31 88 THR A N 1
ATOM 651 C CA . THR A 1 88 ? 7.786 1.922 -8.898 1.00 76.31 88 THR A CA 1
ATOM 652 C C . THR A 1 88 ? 8.263 2.898 -9.976 1.00 76.31 88 THR A C 1
ATOM 654 O O . THR A 1 88 ? 8.769 2.474 -11.015 1.00 76.31 88 THR A O 1
ATOM 657 N N . GLY A 1 89 ? 8.191 4.207 -9.712 1.00 76.31 89 GLY A N 1
ATOM 658 C CA . GLY A 1 89 ? 8.691 5.240 -10.620 1.00 76.31 89 GLY A CA 1
ATOM 659 C C . GLY A 1 89 ? 10.197 5.132 -10.876 1.00 76.31 89 GLY A C 1
ATOM 660 O O . GLY A 1 89 ? 10.637 5.266 -12.017 1.00 76.31 89 GLY A O 1
ATOM 661 N N . SER A 1 90 ? 10.987 4.808 -9.848 1.00 78.12 90 SER A N 1
ATOM 662 C CA . SER A 1 90 ? 12.436 4.599 -9.979 1.00 78.12 90 SER A CA 1
ATOM 663 C C . SER A 1 90 ? 12.766 3.383 -10.847 1.00 78.12 90 SER A C 1
ATOM 665 O O . SER A 1 90 ? 13.646 3.465 -11.704 1.00 78.12 90 SER A O 1
ATOM 667 N N . LEU A 1 91 ? 12.038 2.271 -10.684 1.00 72.06 91 LEU A N 1
ATOM 668 C CA . LEU A 1 91 ? 12.201 1.079 -11.523 1.00 72.06 91 LEU A CA 1
ATOM 669 C C . LEU A 1 91 ? 11.881 1.376 -12.994 1.00 72.06 91 LEU A C 1
ATOM 671 O O . LEU A 1 91 ? 12.655 1.001 -13.877 1.00 72.06 91 LEU A O 1
ATOM 675 N N . ILE A 1 92 ? 10.796 2.111 -13.257 1.00 73.19 92 ILE A N 1
ATOM 676 C CA . ILE A 1 92 ? 10.427 2.554 -14.610 1.00 73.19 92 ILE A CA 1
ATOM 677 C C . ILE A 1 92 ? 11.507 3.477 -15.193 1.00 73.19 92 ILE A C 1
ATOM 679 O O . ILE A 1 92 ? 11.914 3.305 -16.345 1.00 73.19 92 ILE A O 1
ATOM 683 N N . GLY A 1 93 ? 12.017 4.429 -14.406 1.00 73.69 93 GLY A N 1
ATOM 684 C CA . GLY A 1 93 ? 13.097 5.328 -14.819 1.00 73.69 93 GLY A CA 1
ATOM 685 C C . GLY A 1 93 ? 14.377 4.576 -15.197 1.00 73.69 93 GLY A C 1
ATOM 686 O O . GLY A 1 93 ? 14.934 4.805 -16.272 1.00 73.69 93 GLY A O 1
ATOM 687 N N . ILE A 1 94 ? 14.811 3.621 -14.369 1.00 74.56 94 ILE A N 1
ATOM 688 C CA . ILE A 1 94 ? 15.989 2.781 -14.640 1.00 74.56 94 ILE A CA 1
ATOM 689 C C . ILE A 1 94 ? 15.785 1.948 -15.911 1.00 74.56 94 ILE A C 1
ATOM 691 O O . ILE A 1 94 ? 16.667 1.933 -16.774 1.00 74.56 94 ILE A O 1
ATOM 695 N N . ALA A 1 95 ? 14.626 1.299 -16.060 1.00 69.19 95 ALA A N 1
ATOM 696 C CA . ALA A 1 95 ? 14.293 0.527 -17.256 1.00 69.19 95 ALA A CA 1
ATOM 697 C C . ALA A 1 95 ? 14.323 1.400 -18.523 1.00 69.19 95 ALA A C 1
ATOM 699 O O . ALA A 1 95 ? 14.853 0.982 -19.554 1.00 69.19 95 ALA A O 1
ATOM 700 N N . SER A 1 96 ? 13.838 2.640 -18.427 1.00 69.06 96 SER A N 1
ATOM 701 C CA . SER A 1 96 ? 13.830 3.599 -19.536 1.00 69.06 96 SER A CA 1
ATOM 702 C C . SER A 1 96 ? 15.247 4.008 -19.947 1.00 69.06 96 SER A C 1
ATOM 704 O O . SER A 1 96 ? 15.572 3.995 -21.131 1.00 69.06 96 SER A O 1
ATOM 706 N N . VAL A 1 97 ? 16.138 4.298 -18.989 1.00 71.38 97 VAL A N 1
ATOM 707 C CA . VAL A 1 97 ? 17.552 4.609 -19.285 1.00 71.38 97 VAL A CA 1
ATOM 708 C C . VAL A 1 97 ? 18.256 3.424 -19.944 1.00 71.38 97 VAL A C 1
ATOM 710 O O . VAL A 1 97 ? 19.023 3.610 -20.890 1.00 71.38 97 VAL A O 1
ATOM 713 N N . TRP A 1 98 ? 17.994 2.202 -19.479 1.00 65.88 98 TRP A N 1
ATOM 714 C CA . TRP A 1 98 ? 18.549 0.994 -20.091 1.00 65.88 98 TRP A CA 1
ATOM 715 C C . TRP A 1 98 ? 18.025 0.755 -21.510 1.00 65.88 98 TRP A C 1
ATOM 717 O O . TRP A 1 98 ? 18.802 0.343 -22.370 1.00 65.88 98 TRP A O 1
ATOM 727 N N . ALA A 1 99 ? 16.757 1.070 -21.782 1.00 60.47 99 ALA A N 1
ATOM 728 C CA . ALA A 1 99 ? 16.190 1.019 -23.127 1.00 60.47 99 ALA A CA 1
ATOM 729 C C . ALA A 1 99 ? 16.804 2.080 -24.062 1.00 60.47 99 ALA A C 1
ATOM 731 O O . ALA A 1 99 ? 17.117 1.772 -25.208 1.00 60.47 99 ALA A O 1
ATOM 732 N N . ILE A 1 100 ? 17.045 3.302 -23.567 1.00 56.50 100 ILE A N 1
ATOM 733 C CA . ILE A 1 100 ? 17.628 4.414 -24.345 1.00 56.50 100 ILE A CA 1
ATOM 734 C C . ILE A 1 100 ? 19.128 4.205 -24.616 1.00 56.50 100 ILE A C 1
ATOM 736 O O . ILE A 1 100 ? 19.636 4.613 -25.657 1.00 56.50 100 ILE A O 1
ATOM 740 N N . ARG A 1 101 ? 19.860 3.540 -23.711 1.00 55.84 1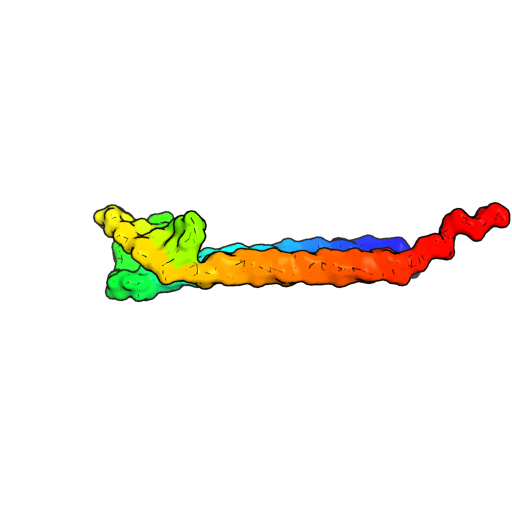01 ARG A N 1
ATOM 741 C CA . ARG A 1 101 ? 21.283 3.202 -23.907 1.00 55.84 101 ARG A CA 1
ATOM 742 C C . ARG A 1 101 ? 21.522 2.047 -24.885 1.00 55.84 101 ARG A C 1
ATOM 744 O O . ARG A 1 101 ? 22.679 1.719 -25.142 1.00 55.84 101 ARG A O 1
ATOM 751 N N . VAL A 1 102 ? 20.477 1.447 -25.458 1.00 49.78 102 VAL A N 1
ATOM 752 C CA . VAL A 1 102 ? 20.613 0.645 -26.678 1.00 49.78 102 VAL A CA 1
ATOM 753 C C . VAL A 1 102 ? 20.783 1.640 -27.828 1.00 49.78 102 VAL A C 1
ATOM 755 O O . VAL A 1 102 ? 19.816 2.314 -28.173 1.00 49.78 102 VAL A O 1
ATOM 758 N N . PRO A 1 103 ? 21.983 1.801 -28.415 1.00 43.03 103 PRO A N 1
ATOM 759 C CA . PRO A 1 103 ? 22.152 2.774 -29.479 1.00 43.03 103 PRO A CA 1
ATOM 760 C C . PRO A 1 103 ? 21.241 2.388 -30.647 1.00 43.03 103 PRO A C 1
ATOM 762 O O . PRO A 1 103 ? 21.334 1.284 -31.188 1.00 43.03 103 PRO A O 1
ATOM 765 N N . ALA A 1 104 ? 20.372 3.318 -31.038 1.00 48.50 104 ALA A N 1
ATOM 766 C CA . ALA A 1 104 ? 19.574 3.279 -32.258 1.00 48.50 104 ALA A CA 1
ATOM 767 C C . ALA A 1 104 ? 20.459 3.476 -33.509 1.00 48.50 104 ALA A C 1
ATOM 769 O O . ALA A 1 104 ? 20.135 4.247 -34.404 1.00 48.50 104 ALA A O 1
ATOM 770 N N . SER A 1 105 ? 21.613 2.812 -33.573 1.00 46.66 105 SER A N 1
ATOM 771 C CA . SER A 1 105 ? 22.522 2.834 -34.718 1.00 46.66 105 SER A CA 1
ATOM 772 C C . SER A 1 105 ? 22.399 1.533 -35.508 1.00 46.66 105 SER A C 1
ATOM 774 O O . SER A 1 105 ? 23.325 0.730 -35.581 1.00 46.66 105 SER A O 1
ATOM 776 N N . ALA A 1 106 ? 21.217 1.292 -36.077 1.00 48.88 106 ALA A N 1
ATOM 777 C CA . ALA A 1 106 ? 21.020 0.221 -37.058 1.00 48.88 106 ALA A CA 1
ATOM 778 C C . ALA A 1 106 ? 19.961 0.554 -38.128 1.00 48.88 106 ALA A C 1
ATOM 780 O O . ALA A 1 106 ? 19.385 -0.355 -38.715 1.00 48.88 106 ALA A O 1
ATOM 781 N N . SER A 1 107 ? 19.693 1.837 -38.396 1.00 45.97 107 SER A N 1
ATOM 782 C CA . SER A 1 107 ? 18.735 2.263 -39.432 1.00 45.97 107 SER A CA 1
ATOM 783 C C . SER A 1 107 ? 19.308 3.263 -40.441 1.00 45.97 107 SER A C 1
ATOM 785 O O . SER A 1 107 ? 18.562 4.030 -41.040 1.00 45.97 107 SER A O 1
ATOM 787 N N . ALA A 1 108 ? 20.623 3.243 -40.670 1.00 45.66 108 ALA A N 1
ATOM 788 C CA . ALA A 1 108 ? 21.240 3.979 -41.772 1.00 45.66 108 ALA A CA 1
ATOM 789 C C . ALA A 1 108 ? 22.296 3.109 -42.469 1.00 45.66 108 ALA A C 1
ATOM 791 O O . ALA A 1 108 ? 23.491 3.233 -42.220 1.00 45.66 108 ALA A O 1
ATOM 792 N N . SER A 1 109 ? 21.836 2.194 -43.320 1.00 44.25 109 SER A N 1
ATOM 793 C CA . SER A 1 109 ? 22.643 1.618 -44.399 1.00 44.25 109 SER A CA 1
ATOM 794 C C . SER A 1 109 ? 21.828 1.705 -45.690 1.00 44.25 109 SER A C 1
ATOM 796 O O . SER A 1 109 ? 21.079 0.786 -46.024 1.00 44.25 109 SER A O 1
ATOM 798 N N . THR A 1 110 ? 21.914 2.861 -46.342 1.00 46.81 110 THR A N 1
ATOM 799 C CA . THR A 1 110 ? 21.754 3.000 -47.797 1.00 46.81 110 THR A CA 1
ATOM 800 C C . THR A 1 110 ? 23.114 2.862 -48.443 1.00 46.81 110 THR A C 1
ATOM 802 O O . THR A 1 110 ? 24.061 3.448 -47.869 1.00 46.81 110 THR A O 1
#

Foldseek 3Di:
DDPVVVLVVLVVVLVVVLVVLVVCLVVVLQVVLVVCLCPVPVDPCVQPWPGWDDDPPFWIWIATNVRDIDIDGHRVVVVSVVVSVVVSVVSVVVSVVVVPVPPPPPPDDD

pLDDT: mean 75.71, std 12.2, range [43.03, 88.56]

Sequence (110 aa):
MSRLHRAVAAALLAVVLSVAASVVWVVGLGQYLEDYCFTSVGRDIEAGSTGPHVDWPGHVRCEYGDGTTIRNRDLAPAAWTVAGLVVTGSLIGIASVWAIRVPASASAST

Secondary structure (DSSP, 8-state):
--HHHHHHHHHHHHHHHHHHHHHHHHHHHHHHHHHHHHHHH---GGG-EEEEEEETTTEEEEEETTS-EEEEE--HHHHHHHHHHHHHHHHHHHHHHHHHTS---SS---